Protein AF-A0A3D4FD04-F1 (afdb_monomer_lite)

pLDDT: mean 83.49, std 14.97, range [33.19, 96.88]

Sequence (131 aa):
MDKVEAQRFGVSVRHGGSLIYKGLDMTQVDSLEIGVFASARMNHTGGRVEVRLGGAQGALIGQADVAAPAPATPGSRGGFSRTPPLPISLMPQSGLQDLCLVFSNREAKEDQPLMSVSVLSLRPSITQPKP

Structure (mmCIF, N/CA/C/O backbone):
data_AF-A0A3D4FD04-F1
#
_entry.id   AF-A0A3D4FD04-F1
#
loop_
_atom_site.group_PDB
_ato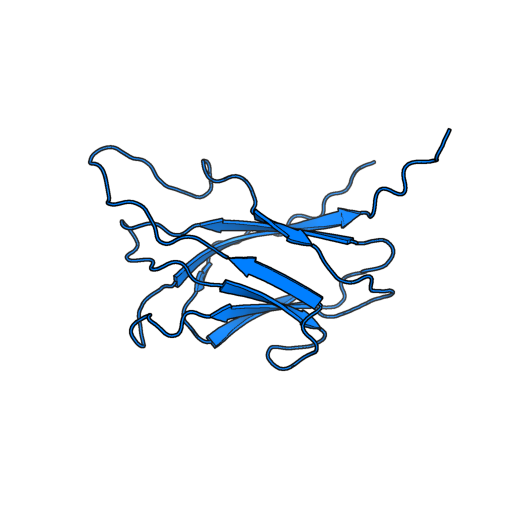m_site.id
_atom_site.type_symbol
_atom_site.label_atom_id
_atom_site.label_alt_id
_atom_site.label_comp_id
_atom_site.label_asym_id
_atom_site.label_entity_id
_atom_site.label_seq_id
_atom_site.pdbx_PDB_ins_code
_atom_site.Cartn_x
_atom_site.Cartn_y
_atom_site.Cartn_z
_atom_site.occupancy
_atom_site.B_iso_or_equiv
_atom_site.auth_seq_id
_atom_site.auth_comp_id
_atom_site.auth_asym_id
_atom_site.auth_atom_id
_atom_site.pdbx_PDB_model_num
ATOM 1 N N . MET A 1 1 ? -1.092 10.469 23.640 1.00 34.94 1 MET A N 1
ATOM 2 C CA . MET A 1 1 ? -0.342 9.190 23.641 1.00 34.94 1 MET A CA 1
ATOM 3 C C . MET A 1 1 ? -0.550 8.572 22.272 1.00 34.94 1 MET A C 1
ATOM 5 O O . MET A 1 1 ? -1.399 7.712 22.08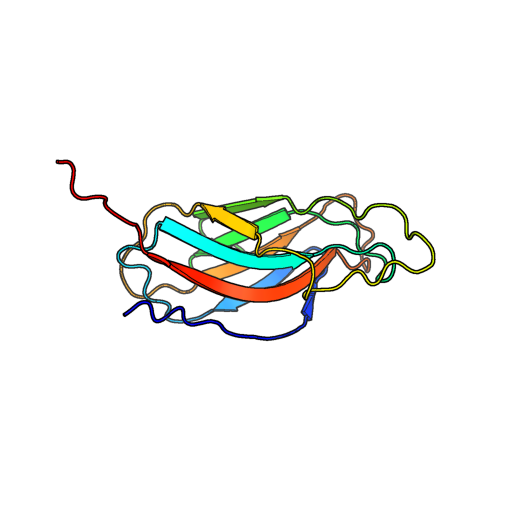7 1.00 34.94 1 MET A O 1
ATOM 9 N N . ASP A 1 2 ? 0.172 9.103 21.295 1.00 42.75 2 ASP A N 1
ATOM 10 C CA . ASP A 1 2 ? 0.035 8.792 19.875 1.00 42.75 2 ASP A CA 1
ATOM 11 C C . ASP A 1 2 ? 0.781 7.497 19.574 1.00 42.75 2 ASP A C 1
ATOM 13 O O . ASP A 1 2 ? 1.929 7.495 19.128 1.00 42.75 2 ASP A O 1
ATOM 17 N N . LYS A 1 3 ? 0.161 6.363 19.905 1.00 41.84 3 LYS A N 1
ATOM 18 C CA . LYS A 1 3 ? 0.723 5.059 19.572 1.00 41.84 3 LYS A CA 1
ATOM 19 C C . LYS A 1 3 ? 0.451 4.796 18.091 1.00 41.84 3 LYS A C 1
ATOM 21 O O . LYS A 1 3 ? -0.518 4.141 17.733 1.00 41.84 3 LYS A O 1
ATOM 26 N N . VAL A 1 4 ? 1.292 5.361 17.228 1.00 55.41 4 VAL A N 1
ATOM 27 C CA . VAL A 1 4 ? 1.322 4.999 15.809 1.00 55.41 4 VAL A CA 1
ATOM 28 C C . VAL A 1 4 ? 1.889 3.587 15.730 1.00 55.41 4 VAL A C 1
ATOM 30 O O . VAL A 1 4 ? 3.087 3.377 15.929 1.00 55.41 4 VAL A O 1
ATOM 33 N N . GLU A 1 5 ? 1.022 2.605 15.506 1.00 59.91 5 GLU A N 1
ATOM 34 C CA . GLU A 1 5 ? 1.452 1.243 15.223 1.00 59.91 5 GLU A CA 1
ATOM 35 C C . GLU A 1 5 ? 2.022 1.210 13.803 1.00 59.91 5 GLU A C 1
ATOM 37 O O . GLU A 1 5 ? 1.309 1.417 12.825 1.00 59.91 5 GLU A O 1
ATOM 42 N N . ALA A 1 6 ? 3.342 1.047 13.710 1.00 61.44 6 ALA A N 1
ATOM 43 C CA . ALA A 1 6 ? 4.079 1.083 12.456 1.00 61.44 6 ALA A CA 1
ATOM 44 C C . ALA A 1 6 ? 4.726 -0.279 12.210 1.00 61.44 6 ALA A C 1
ATOM 46 O O . ALA A 1 6 ? 5.755 -0.609 12.807 1.00 61.44 6 ALA A O 1
ATOM 47 N N . GLN A 1 7 ? 4.154 -1.067 11.301 1.00 65.19 7 GLN A N 1
ATOM 48 C CA . GLN A 1 7 ? 4.799 -2.296 10.851 1.00 65.19 7 GLN A CA 1
ATOM 49 C C . GLN A 1 7 ? 5.833 -1.956 9.778 1.00 65.19 7 GLN A C 1
ATOM 51 O O . GLN A 1 7 ? 5.476 -1.419 8.733 1.00 65.19 7 GLN A O 1
ATOM 56 N N . ARG A 1 8 ? 7.114 -2.263 10.028 1.00 66.12 8 ARG A N 1
ATOM 57 C CA . ARG A 1 8 ? 8.208 -2.037 9.071 1.00 66.12 8 ARG A CA 1
ATOM 58 C C . ARG A 1 8 ? 8.587 -3.325 8.345 1.00 66.12 8 ARG A C 1
ATOM 60 O O . ARG A 1 8 ? 8.896 -4.328 8.977 1.00 66.12 8 ARG A O 1
ATOM 67 N N . PHE A 1 9 ? 8.613 -3.273 7.024 1.00 76.25 9 PHE A N 1
ATOM 68 C CA . PHE A 1 9 ? 9.027 -4.336 6.114 1.00 76.25 9 PHE A CA 1
ATOM 69 C C . PHE A 1 9 ? 9.687 -3.710 4.874 1.00 76.25 9 PHE A C 1
ATOM 71 O O . PHE A 1 9 ? 9.939 -2.509 4.834 1.00 76.25 9 PHE A O 1
ATOM 78 N N . GLY A 1 10 ? 10.040 -4.507 3.871 1.00 75.75 10 GLY A N 1
ATOM 79 C CA . GLY A 1 10 ? 10.589 -4.007 2.613 1.00 75.75 10 GLY A CA 1
ATOM 80 C C . GLY A 1 10 ? 10.261 -4.977 1.496 1.00 75.75 10 GLY A C 1
ATOM 81 O O . GLY A 1 10 ? 10.920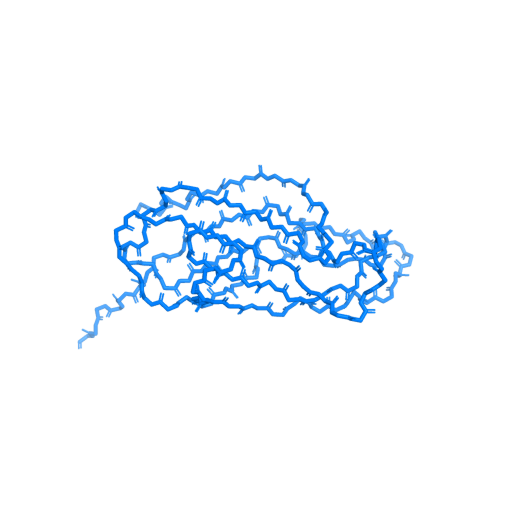 -6.003 1.369 1.00 75.75 10 GLY A O 1
ATOM 82 N N . VAL A 1 11 ? 9.227 -4.675 0.714 1.00 83.62 11 VAL A N 1
ATOM 83 C CA . VAL A 1 11 ? 8.741 -5.557 -0.356 1.00 83.62 11 VAL A CA 1
ATOM 84 C C . VAL A 1 11 ? 8.636 -4.762 -1.650 1.00 83.62 11 VAL A C 1
ATOM 86 O O . VAL A 1 11 ? 8.051 -3.681 -1.657 1.00 83.62 11 VAL A O 1
ATOM 89 N N . SER A 1 12 ? 9.205 -5.291 -2.736 1.00 87.12 12 SER A N 1
ATOM 90 C CA . SER A 1 12 ? 8.960 -4.794 -4.095 1.00 87.12 12 SER A CA 1
ATOM 91 C C . SER A 1 12 ? 7.742 -5.517 -4.665 1.00 87.12 12 SER A C 1
ATOM 93 O O . SER A 1 12 ? 7.677 -6.746 -4.618 1.00 87.12 12 SER A O 1
ATOM 95 N N . VAL A 1 13 ? 6.759 -4.761 -5.148 1.00 92.50 13 VAL A N 1
ATOM 96 C CA . VAL A 1 13 ? 5.455 -5.284 -5.583 1.00 92.50 13 VAL A CA 1
ATOM 97 C C . VAL A 1 13 ? 5.280 -5.145 -7.090 1.00 92.50 13 VAL A C 1
ATOM 99 O O . VAL A 1 13 ? 5.834 -4.237 -7.710 1.00 92.50 13 VAL A O 1
ATOM 102 N N . ARG A 1 14 ? 4.491 -6.043 -7.679 1.00 93.12 14 ARG A N 1
ATOM 103 C CA . ARG A 1 14 ? 4.140 -6.068 -9.108 1.00 93.12 14 ARG A CA 1
ATOM 104 C C . ARG A 1 14 ? 2.649 -5.799 -9.299 1.00 93.12 14 ARG A C 1
ATOM 106 O O . ARG A 1 14 ? 1.898 -5.766 -8.322 1.00 93.12 14 ARG A O 1
ATOM 113 N N . HIS A 1 15 ? 2.227 -5.637 -10.552 1.00 94.44 15 HIS A N 1
ATOM 114 C CA . HIS A 1 15 ? 0.811 -5.561 -10.903 1.00 94.44 15 HIS A CA 1
ATOM 115 C C . HIS A 1 15 ? 0.038 -6.761 -10.339 1.00 94.44 15 HIS A C 1
ATOM 117 O O . HIS A 1 15 ? 0.453 -7.904 -10.506 1.00 94.44 15 HIS A O 1
ATOM 123 N N . GLY A 1 16 ? -1.082 -6.497 -9.666 1.00 91.88 16 GLY A N 1
ATOM 124 C CA . GLY A 1 16 ? -1.930 -7.526 -9.061 1.00 91.88 16 GLY A CA 1
ATOM 125 C C . GLY A 1 16 ? -1.401 -8.079 -7.735 1.00 91.88 16 GLY A C 1
ATOM 126 O O . GLY A 1 16 ? -2.098 -8.852 -7.083 1.00 91.88 16 GLY A O 1
ATOM 127 N N . GLY A 1 17 ? -0.203 -7.671 -7.301 1.00 92.94 17 GLY A N 1
ATOM 128 C CA . GLY A 1 17 ? 0.307 -7.995 -5.974 1.00 92.94 17 GLY A CA 1
ATOM 129 C C . GLY A 1 17 ? -0.561 -7.373 -4.882 1.00 92.94 17 GLY A C 1
ATOM 130 O O . GLY A 1 17 ? -1.107 -6.279 -5.054 1.00 92.94 17 GLY A O 1
ATOM 131 N N . SER A 1 18 ? -0.662 -8.054 -3.740 1.00 94.00 18 SER A N 1
ATOM 132 C CA . SER A 1 18 ? -1.442 -7.568 -2.605 1.00 94.00 18 SER A CA 1
ATOM 133 C C . SER A 1 18 ? -0.798 -7.871 -1.257 1.00 94.00 18 SER A C 1
ATOM 135 O O . SER A 1 18 ? -0.181 -8.922 -1.087 1.00 94.00 18 SER A O 1
ATOM 137 N N . LEU A 1 19 ? -1.003 -6.987 -0.283 1.00 93.12 19 LEU A N 1
ATOM 138 C CA . LEU A 1 19 ? -0.640 -7.185 1.123 1.00 93.12 19 LEU A CA 1
ATOM 139 C C . LEU A 1 19 ? -1.904 -7.125 1.975 1.00 93.12 19 LEU A C 1
ATOM 141 O O . LEU A 1 19 ? -2.725 -6.238 1.768 1.00 93.12 19 LEU A O 1
ATOM 145 N N . ILE A 1 20 ? -2.071 -8.052 2.918 1.00 92.25 20 ILE A N 1
ATOM 146 C CA . ILE A 1 20 ? -3.246 -8.105 3.797 1.00 92.25 20 ILE A CA 1
ATOM 147 C C . ILE A 1 20 ? -2.798 -7.915 5.24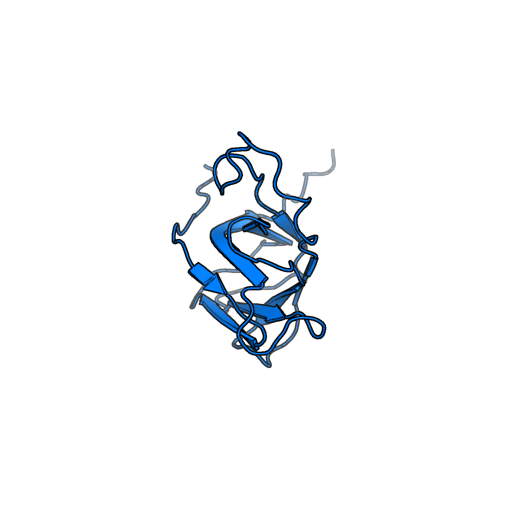4 1.00 92.25 20 ILE A C 1
ATOM 149 O O . ILE A 1 20 ? -1.920 -8.631 5.725 1.00 92.25 20 ILE A O 1
ATOM 153 N N . TYR A 1 21 ? -3.448 -6.984 5.929 1.00 91.50 21 TYR A N 1
ATOM 154 C CA . TYR A 1 21 ? -3.338 -6.729 7.358 1.00 91.50 21 TYR A CA 1
ATOM 155 C C . TYR A 1 21 ? -4.637 -7.175 8.003 1.00 91.50 21 TYR A C 1
ATOM 157 O O . TYR A 1 21 ? -5.709 -6.749 7.577 1.00 91.50 21 TYR A O 1
ATOM 165 N N . LYS A 1 22 ? -4.548 -8.058 8.994 1.00 92.75 22 LYS A N 1
ATOM 166 C CA . LYS A 1 22 ? -5.727 -8.669 9.604 1.00 92.75 22 LYS A CA 1
ATOM 167 C C . LYS A 1 22 ? -6.036 -8.069 10.963 1.00 92.75 22 LYS A C 1
ATOM 169 O O . LYS A 1 22 ? -5.110 -7.798 11.723 1.00 92.75 22 LYS A O 1
ATOM 174 N N . GLY A 1 23 ? -7.324 -7.937 11.269 1.00 91.12 23 GLY A N 1
ATOM 175 C CA . GLY A 1 23 ? -7.808 -7.519 12.583 1.00 91.12 23 GLY A CA 1
ATOM 176 C C . GLY A 1 23 ? -7.346 -6.123 12.994 1.00 91.12 23 GLY A C 1
ATOM 177 O O . GLY A 1 23 ? -6.995 -5.919 14.153 1.00 91.12 23 GLY A O 1
ATOM 178 N N . LEU A 1 24 ? -7.317 -5.176 12.055 1.00 89.94 24 LEU A N 1
ATOM 179 C CA . LEU A 1 24 ? -7.031 -3.777 12.354 1.00 89.94 24 LEU A CA 1
ATOM 180 C C . LEU A 1 24 ? -8.281 -3.110 12.925 1.00 89.94 24 LEU A C 1
ATOM 182 O O . LEU A 1 24 ? -9.356 -3.212 12.338 1.00 89.94 24 LEU A O 1
ATOM 186 N N . ASP A 1 25 ? -8.147 -2.403 14.046 1.00 90.38 25 ASP A N 1
ATOM 187 C CA . ASP A 1 25 ? -9.233 -1.564 14.549 1.00 90.38 25 ASP A CA 1
ATOM 188 C C . ASP A 1 25 ? -9.303 -0.272 13.730 1.00 90.38 25 ASP A C 1
ATOM 190 O O . ASP A 1 25 ? -8.396 0.559 13.760 1.00 90.38 25 ASP A O 1
ATOM 194 N N . MET A 1 26 ? -10.385 -0.130 12.967 1.00 89.38 26 MET A N 1
ATOM 195 C CA . MET A 1 26 ? -10.636 1.017 12.095 1.00 89.38 26 MET A CA 1
ATOM 196 C C . MET A 1 26 ? -11.509 2.083 12.758 1.00 89.38 26 MET A C 1
ATOM 198 O O . MET A 1 26 ? -11.867 3.080 12.128 1.00 89.38 26 MET A O 1
ATOM 202 N N . THR A 1 27 ? -11.888 1.876 14.018 1.00 88.69 27 THR A N 1
ATOM 203 C CA . THR A 1 27 ? -12.703 2.823 14.773 1.00 88.69 27 THR A CA 1
ATOM 204 C C . THR A 1 27 ? -11.964 4.153 14.892 1.00 88.69 27 THR A C 1
ATOM 206 O O . THR A 1 27 ? -10.861 4.206 15.426 1.00 88.69 27 THR A O 1
ATOM 209 N N . GLN A 1 28 ? -12.584 5.236 14.409 1.00 86.56 28 GLN A N 1
ATOM 210 C CA . GLN A 1 28 ? -11.974 6.573 14.384 1.00 86.56 28 GLN A CA 1
ATOM 211 C C . GLN A 1 28 ? -10.668 6.630 13.567 1.00 86.56 28 GLN A C 1
ATOM 213 O O . GLN A 1 28 ? -9.720 7.298 13.969 1.00 86.56 28 GLN A O 1
ATOM 218 N N . VAL A 1 29 ? -10.599 5.934 12.429 1.00 88.75 29 VAL A N 1
ATOM 219 C CA . VAL A 1 29 ? -9.502 6.048 11.454 1.00 88.75 29 VAL A CA 1
ATOM 220 C C . VAL A 1 29 ? -10.054 6.631 10.152 1.00 88.75 29 VAL A C 1
ATOM 222 O O . VAL A 1 29 ? -10.951 6.046 9.546 1.00 88.75 29 VAL A O 1
ATOM 225 N N . ASP A 1 30 ? -9.514 7.766 9.704 1.00 89.38 30 ASP A N 1
ATOM 226 C CA . ASP A 1 30 ? -9.885 8.416 8.432 1.00 89.38 30 ASP A CA 1
ATOM 227 C C . ASP A 1 30 ? -8.739 8.475 7.413 1.00 89.38 30 ASP A C 1
ATOM 229 O O . ASP A 1 30 ? -8.941 8.860 6.258 1.00 89.38 30 ASP A O 1
ATOM 233 N N . SER A 1 31 ? -7.530 8.086 7.813 1.00 89.62 31 SER A N 1
ATOM 234 C CA . SER A 1 31 ? -6.354 8.176 6.962 1.00 89.62 31 SER A CA 1
ATOM 235 C C . SER A 1 31 ? -5.343 7.081 7.274 1.00 89.62 31 SER A C 1
ATOM 237 O O . SER A 1 31 ? -5.194 6.609 8.404 1.00 89.62 31 SER A O 1
ATOM 239 N N . LEU A 1 32 ? -4.632 6.676 6.231 1.00 91.31 32 LEU A N 1
ATOM 240 C CA . LEU A 1 32 ? -3.546 5.717 6.273 1.00 91.31 32 LEU A CA 1
ATOM 241 C C . LEU A 1 32 ? -2.299 6.345 5.667 1.00 91.31 32 LEU A C 1
ATOM 243 O O . LEU A 1 32 ? -2.340 6.860 4.559 1.00 91.31 32 LEU A O 1
ATOM 247 N N . GLU A 1 33 ? -1.166 6.234 6.343 1.00 91.19 33 GLU A N 1
ATOM 248 C CA . GLU A 1 33 ? 0.127 6.591 5.773 1.00 91.19 33 GLU A CA 1
ATOM 249 C C . GLU A 1 33 ? 0.908 5.338 5.398 1.00 91.19 33 GLU A C 1
ATOM 251 O O . GLU A 1 33 ? 1.154 4.468 6.238 1.00 91.19 33 GLU A O 1
ATOM 256 N N . ILE A 1 34 ? 1.342 5.269 4.140 1.00 90.00 34 ILE A N 1
ATOM 257 C CA . ILE A 1 34 ? 2.179 4.176 3.648 1.00 90.00 34 ILE A CA 1
ATOM 258 C C . ILE A 1 34 ? 3.553 4.673 3.202 1.00 90.00 34 ILE A C 1
ATOM 260 O O . ILE A 1 34 ? 3.691 5.624 2.439 1.00 90.00 34 ILE A O 1
ATOM 264 N N . GLY A 1 35 ? 4.611 4.000 3.640 1.00 89.50 35 GLY A N 1
ATOM 265 C CA . GLY A 1 35 ? 5.952 4.212 3.108 1.00 89.50 35 GLY A CA 1
ATOM 266 C C . GLY A 1 35 ? 6.087 3.504 1.777 1.00 89.50 35 GLY A C 1
ATOM 267 O O . GLY A 1 35 ? 6.451 2.329 1.753 1.00 89.50 35 GLY A O 1
ATOM 268 N N . VAL A 1 36 ? 5.814 4.215 0.691 1.00 90.38 36 VAL A N 1
ATOM 269 C CA . VAL A 1 36 ? 5.883 3.694 -0.673 1.00 90.38 36 VAL A CA 1
ATOM 270 C C . VAL A 1 36 ? 6.754 4.589 -1.540 1.00 90.38 36 VAL A C 1
ATOM 272 O O . VAL A 1 36 ? 6.708 5.811 -1.423 1.00 90.38 36 VAL A O 1
ATOM 275 N N . PHE A 1 37 ? 7.569 3.995 -2.410 1.00 88.88 37 PHE A N 1
ATOM 276 C CA . PHE A 1 37 ? 8.303 4.766 -3.409 1.00 88.88 37 PHE A CA 1
ATOM 277 C C . PHE A 1 37 ? 8.591 3.972 -4.684 1.00 88.88 37 PHE A C 1
ATOM 279 O O . PHE A 1 37 ? 8.871 2.768 -4.665 1.00 88.88 37 PHE A O 1
ATOM 286 N N . ALA A 1 38 ? 8.590 4.685 -5.806 1.00 90.31 38 ALA A N 1
ATOM 287 C CA . ALA A 1 38 ? 9.108 4.205 -7.075 1.00 90.31 38 ALA A CA 1
ATOM 288 C C . ALA A 1 38 ? 10.538 4.735 -7.284 1.00 90.31 38 ALA A C 1
ATOM 290 O O . ALA A 1 38 ? 10.846 5.875 -6.939 1.00 90.31 38 ALA A O 1
ATOM 291 N N . SER A 1 39 ? 11.437 3.920 -7.840 1.00 87.12 39 SER A N 1
ATOM 292 C CA . SER A 1 39 ? 12.790 4.350 -8.207 1.00 87.12 39 SER A CA 1
ATOM 293 C C . SER A 1 39 ? 13.218 3.785 -9.558 1.00 87.12 39 SER A C 1
ATOM 295 O O . SER A 1 39 ? 13.059 2.591 -9.811 1.00 87.12 39 SER A O 1
ATOM 297 N N . ALA A 1 40 ? 13.839 4.623 -10.391 1.00 86.69 40 ALA A N 1
ATOM 298 C CA . ALA A 1 40 ? 14.371 4.195 -11.682 1.00 86.69 40 ALA A CA 1
ATOM 299 C C . ALA A 1 40 ? 15.496 3.160 -11.505 1.00 86.69 40 ALA A C 1
ATOM 301 O O . ALA A 1 40 ? 15.615 2.224 -12.287 1.00 86.69 40 ALA A O 1
ATOM 302 N N . ARG A 1 41 ? 16.271 3.265 -10.414 1.00 83.62 41 ARG A N 1
ATOM 303 C CA . ARG A 1 41 ? 17.332 2.307 -10.061 1.00 83.62 41 ARG A CA 1
ATOM 304 C C . ARG A 1 41 ? 16.814 0.883 -9.847 1.00 83.62 41 ARG A C 1
ATOM 306 O O . ARG A 1 41 ? 17.522 -0.062 -10.170 1.00 83.62 41 ARG A O 1
ATOM 313 N N . MET A 1 42 ? 15.613 0.733 -9.291 1.00 85.25 42 MET A N 1
ATOM 314 C CA . MET A 1 42 ? 14.969 -0.574 -9.100 1.00 85.25 42 MET A CA 1
ATOM 315 C C . MET A 1 42 ? 14.019 -0.934 -10.249 1.00 85.25 42 MET A C 1
ATOM 317 O O . MET A 1 42 ? 13.217 -1.849 -10.109 1.00 85.25 42 MET A O 1
ATOM 321 N N . ASN A 1 43 ? 14.099 -0.222 -11.382 1.00 88.19 43 ASN A N 1
ATOM 322 C CA . ASN A 1 43 ? 13.235 -0.419 -12.546 1.00 88.19 43 ASN A CA 1
ATOM 323 C C . ASN A 1 43 ? 11.729 -0.321 -12.222 1.00 88.19 43 ASN A C 1
ATOM 325 O O . ASN A 1 43 ? 10.904 -1.009 -12.820 1.00 88.19 43 ASN A O 1
ATOM 329 N N . HIS A 1 44 ? 11.381 0.524 -11.249 1.00 92.31 44 HIS A N 1
ATOM 330 C CA . HIS A 1 44 ? 9.996 0.769 -10.869 1.00 92.31 44 HIS A CA 1
ATOM 331 C C . HIS A 1 44 ? 9.288 1.654 -11.891 1.00 92.31 44 HIS A C 1
ATOM 333 O O . HIS A 1 44 ? 9.881 2.596 -12.412 1.00 92.31 44 HIS A O 1
ATOM 339 N N . THR A 1 45 ? 8.000 1.417 -12.099 1.00 92.56 45 THR A N 1
ATOM 340 C CA . THR A 1 45 ? 7.155 2.244 -12.978 1.00 92.56 45 THR A CA 1
ATOM 341 C C . THR A 1 45 ? 6.231 3.194 -12.230 1.00 92.56 45 THR A C 1
ATOM 343 O O . THR A 1 45 ? 5.600 4.034 -12.859 1.00 92.56 45 THR A O 1
ATOM 346 N N . GLY A 1 46 ? 6.115 3.066 -10.907 1.00 92.81 46 GLY A N 1
ATOM 347 C CA . GLY A 1 46 ? 4.994 3.655 -10.181 1.00 92.81 46 GLY A CA 1
ATOM 348 C C . GLY A 1 46 ? 3.684 2.939 -10.518 1.00 92.81 46 GLY A C 1
ATOM 349 O O . GLY A 1 46 ? 3.679 1.837 -11.083 1.00 92.81 46 GLY A O 1
ATOM 350 N N . GLY A 1 47 ? 2.565 3.554 -10.158 1.00 94.62 47 GLY A N 1
ATOM 351 C CA . GLY A 1 47 ? 1.235 2.986 -10.344 1.00 94.62 47 GLY A CA 1
ATOM 352 C C . GLY A 1 47 ? 0.256 3.505 -9.304 1.00 94.62 47 GLY A C 1
ATOM 353 O O . GLY A 1 47 ? 0.359 4.641 -8.856 1.00 94.62 47 GLY A O 1
ATOM 354 N N . ARG A 1 48 ? -0.666 2.644 -8.890 1.00 96.19 48 ARG A N 1
ATOM 355 C CA . ARG A 1 48 ? -1.706 2.942 -7.911 1.00 96.19 48 ARG A CA 1
ATOM 356 C C . ARG A 1 48 ? -1.644 1.964 -6.749 1.00 96.19 48 ARG A C 1
ATOM 358 O O . ARG A 1 48 ? -1.372 0.776 -6.938 1.00 96.19 48 ARG A O 1
ATOM 365 N N . VAL A 1 49 ? -1.918 2.483 -5.558 1.00 96.25 49 VAL A N 1
ATOM 366 C CA . VAL A 1 49 ? -2.197 1.693 -4.361 1.00 96.25 49 VAL A CA 1
ATOM 367 C C . VAL A 1 49 ? -3.672 1.838 -4.033 1.00 96.25 49 VAL A C 1
ATOM 369 O O . VAL A 1 49 ? -4.177 2.951 -3.900 1.00 96.25 49 VAL A O 1
ATOM 372 N N . GLU A 1 50 ? -4.357 0.715 -3.898 1.00 96.88 50 GLU A N 1
ATOM 373 C CA . GLU A 1 50 ? -5.760 0.630 -3.508 1.00 96.88 50 GLU A CA 1
ATOM 374 C C . GLU A 1 50 ? -5.861 0.021 -2.113 1.00 96.88 50 GLU A C 1
ATOM 376 O O . GLU A 1 50 ? -5.225 -0.992 -1.841 1.00 96.88 50 GLU A O 1
ATOM 381 N N . VAL A 1 51 ? -6.675 0.611 -1.241 1.00 96.12 51 VAL A N 1
ATOM 382 C CA . VAL A 1 51 ? -6.983 0.085 0.092 1.00 96.12 51 VAL A CA 1
ATOM 383 C C . VAL A 1 51 ? -8.380 -0.516 0.048 1.00 96.12 51 VAL A C 1
ATOM 385 O O . VAL A 1 51 ? -9.361 0.190 -0.196 1.00 96.12 51 VAL A O 1
ATOM 388 N N . ARG A 1 52 ? -8.474 -1.827 0.265 1.00 96.75 52 ARG A N 1
ATOM 389 C CA . ARG A 1 52 ? -9.713 -2.605 0.169 1.00 96.75 52 ARG A CA 1
ATOM 390 C C . ARG A 1 52 ? -10.024 -3.336 1.467 1.00 96.75 52 ARG A C 1
ATOM 392 O O . ARG A 1 52 ? -9.112 -3.728 2.185 1.00 96.75 52 ARG A O 1
ATOM 399 N N . LEU A 1 53 ? -11.302 -3.553 1.758 1.00 95.25 53 LEU A N 1
ATOM 400 C CA . LEU A 1 53 ? -11.743 -4.320 2.930 1.00 95.25 53 LEU A CA 1
ATOM 401 C C . LEU A 1 53 ? -11.722 -5.828 2.673 1.00 95.25 53 LEU A C 1
ATOM 403 O O . LEU A 1 53 ? -12.188 -6.288 1.636 1.00 95.25 53 LEU A O 1
ATOM 407 N N . GLY A 1 54 ? -11.243 -6.620 3.627 1.00 93.44 54 GLY A N 1
ATOM 408 C CA . GLY A 1 54 ? -11.267 -8.085 3.600 1.00 93.44 54 GLY A CA 1
ATOM 409 C C . GLY A 1 54 ? -10.223 -8.727 2.680 1.00 93.44 54 GLY A C 1
ATOM 410 O O . GLY A 1 54 ? -9.512 -9.641 3.089 1.00 93.44 54 GLY A O 1
ATOM 411 N N . GLY A 1 55 ? -10.104 -8.264 1.434 1.00 94.12 55 GLY A N 1
ATOM 412 C CA . GLY A 1 55 ? -9.221 -8.875 0.441 1.00 94.12 55 GLY A CA 1
ATOM 413 C C . GLY A 1 55 ? -9.092 -8.078 -0.855 1.00 94.12 55 GLY A C 1
ATOM 414 O O . GLY A 1 55 ? -9.670 -7.003 -1.009 1.00 94.12 55 GLY A O 1
ATOM 415 N N . ALA A 1 56 ? -8.349 -8.633 -1.818 1.00 93.94 56 ALA A N 1
ATOM 416 C CA . ALA A 1 56 ? -7.973 -7.931 -3.049 1.00 93.94 56 ALA A CA 1
ATOM 417 C C . ALA A 1 56 ? -9.160 -7.555 -3.958 1.00 93.94 56 ALA A C 1
ATOM 419 O O . ALA A 1 56 ? -9.048 -6.640 -4.767 1.00 93.94 56 ALA A O 1
ATOM 420 N N . GLN A 1 57 ? -10.301 -8.233 -3.809 1.00 94.56 57 GLN A N 1
ATOM 421 C CA . GLN A 1 57 ? -11.548 -7.943 -4.533 1.00 94.56 57 GLN A CA 1
ATOM 422 C C . GLN A 1 57 ? -12.616 -7.283 -3.650 1.00 94.56 57 GLN A C 1
ATOM 424 O O . GLN A 1 57 ? -13.769 -7.156 -4.050 1.00 94.56 57 GLN A O 1
ATOM 429 N N . GLY A 1 58 ? -12.252 -6.887 -2.432 1.00 94.00 58 GLY A N 1
ATOM 430 C CA . GLY A 1 58 ? -13.177 -6.261 -1.501 1.00 94.00 58 GLY A CA 1
ATOM 431 C C . GLY A 1 58 ? -13.490 -4.805 -1.830 1.00 94.00 58 GLY A C 1
ATOM 432 O O . GLY A 1 58 ? -12.964 -4.230 -2.789 1.00 94.00 58 GLY A O 1
ATOM 433 N N . ALA A 1 59 ? -14.348 -4.198 -1.008 1.00 96.06 59 ALA A N 1
ATOM 434 C CA . ALA A 1 59 ? -14.782 -2.816 -1.185 1.00 96.06 59 ALA A CA 1
ATOM 435 C C . ALA A 1 59 ? -13.592 -1.850 -1.102 1.00 96.06 59 ALA A C 1
ATOM 437 O O . ALA A 1 59 ? -12.832 -1.888 -0.135 1.00 96.06 59 ALA A O 1
ATOM 438 N N . LEU A 1 60 ? -13.438 -0.994 -2.115 1.00 96.62 60 LEU A N 1
ATOM 439 C CA . LEU A 1 60 ? -12.414 0.049 -2.155 1.00 96.62 60 LEU A CA 1
ATOM 440 C C . LEU A 1 60 ? -12.789 1.173 -1.185 1.00 96.62 60 LEU A C 1
ATOM 442 O O . LEU A 1 60 ? -13.815 1.822 -1.368 1.00 96.62 60 LEU A O 1
ATOM 446 N N . ILE A 1 61 ? -11.940 1.410 -0.188 1.00 95.94 61 ILE A N 1
ATOM 447 C CA . ILE A 1 61 ? -12.146 2.443 0.837 1.00 95.94 61 ILE A CA 1
ATOM 448 C C . ILE A 1 61 ? -11.137 3.585 0.748 1.00 95.94 61 ILE A C 1
ATOM 450 O O . ILE A 1 61 ? -11.329 4.605 1.391 1.00 95.94 61 ILE A O 1
ATOM 454 N N . GLY A 1 62 ? -10.080 3.447 -0.046 1.00 95.62 62 GLY A N 1
ATOM 455 C CA . GLY A 1 62 ? -9.087 4.495 -0.248 1.00 95.62 62 GLY A CA 1
ATOM 456 C C . GLY A 1 62 ? -8.152 4.148 -1.391 1.00 95.62 62 GLY A C 1
ATOM 457 O O . GLY A 1 62 ? -8.052 2.991 -1.797 1.00 95.62 62 GLY A O 1
ATOM 458 N N . GLN A 1 63 ? -7.480 5.151 -1.940 1.00 96.75 63 GLN A N 1
ATOM 459 C CA . GLN A 1 63 ? -6.515 4.958 -3.017 1.00 96.75 63 GLN A CA 1
ATOM 460 C C . GLN A 1 63 ? -5.547 6.132 -3.106 1.00 96.75 63 GLN A C 1
ATOM 462 O O . GLN A 1 63 ? -5.905 7.258 -2.761 1.00 96.75 63 GLN A O 1
ATOM 467 N N . ALA A 1 64 ? -4.349 5.878 -3.622 1.00 95.38 64 ALA A N 1
ATOM 468 C CA . ALA A 1 64 ? -3.408 6.926 -3.979 1.00 95.38 64 ALA A CA 1
ATOM 469 C C . ALA A 1 64 ? -2.537 6.524 -5.169 1.00 95.38 64 ALA A C 1
ATOM 471 O O . ALA A 1 64 ? -2.255 5.344 -5.396 1.00 95.38 64 ALA A O 1
ATOM 472 N N . ASP A 1 65 ? -2.101 7.535 -5.914 1.00 94.44 65 ASP A N 1
ATOM 473 C CA . ASP A 1 65 ? -1.185 7.377 -7.033 1.00 94.44 65 ASP A CA 1
ATOM 474 C C . ASP A 1 65 ? 0.265 7.521 -6.568 1.00 94.44 65 ASP A C 1
ATOM 476 O O . ASP A 1 65 ? 0.625 8.414 -5.799 1.00 94.44 65 ASP A O 1
ATOM 480 N N . VAL A 1 66 ? 1.113 6.633 -7.072 1.00 92.12 66 VAL A N 1
ATOM 481 C CA . VAL A 1 66 ? 2.560 6.657 -6.897 1.00 92.12 66 VAL A CA 1
ATOM 482 C C . VAL A 1 66 ? 3.162 7.014 -8.241 1.00 92.12 66 VAL A C 1
ATOM 484 O O . VAL A 1 66 ? 3.131 6.217 -9.180 1.00 92.12 66 VAL A O 1
ATOM 487 N N . ALA A 1 67 ? 3.715 8.221 -8.329 1.00 89.38 67 ALA A N 1
ATOM 488 C CA . ALA A 1 67 ? 4.316 8.713 -9.558 1.00 89.38 67 ALA A CA 1
ATOM 489 C C . ALA A 1 67 ? 5.433 7.784 -10.057 1.00 89.38 67 ALA A C 1
ATOM 491 O O . ALA A 1 67 ? 6.186 7.198 -9.269 1.00 89.38 67 ALA A O 1
ATOM 492 N N . ALA A 1 68 ? 5.561 7.696 -11.381 1.00 86.69 68 ALA A N 1
ATOM 493 C CA . ALA A 1 68 ? 6.721 7.085 -12.006 1.00 86.69 68 ALA A CA 1
ATOM 494 C C . ALA A 1 68 ? 8.001 7.786 -11.522 1.00 86.69 68 ALA A C 1
ATOM 496 O O . ALA A 1 68 ? 8.002 9.000 -11.282 1.00 86.69 68 ALA A O 1
ATOM 497 N N . PRO A 1 69 ? 9.102 7.046 -11.346 1.00 84.62 69 PRO A N 1
ATOM 498 C CA . PRO A 1 69 ? 10.313 7.649 -10.837 1.00 84.62 69 PRO A CA 1
ATOM 499 C C . PRO A 1 69 ? 10.919 8.601 -11.865 1.00 84.62 69 PRO A C 1
ATOM 501 O O . PRO A 1 69 ? 10.964 8.305 -13.059 1.00 84.62 69 PRO A O 1
ATOM 504 N N . ALA A 1 70 ? 11.473 9.709 -11.377 1.00 78.69 70 ALA A N 1
ATOM 505 C CA . ALA A 1 70 ? 12.341 10.543 -12.194 1.00 78.69 70 ALA A CA 1
ATOM 506 C C . ALA A 1 70 ? 13.554 9.727 -12.699 1.00 78.69 70 ALA A C 1
ATOM 508 O O . ALA A 1 70 ? 13.974 8.772 -12.025 1.00 78.69 70 ALA A O 1
ATOM 509 N N . PRO A 1 71 ? 14.145 10.101 -13.851 1.00 72.56 71 PRO A N 1
ATOM 510 C CA . PRO A 1 71 ? 15.347 9.458 -14.367 1.00 72.56 71 PRO A CA 1
ATOM 511 C C . PRO A 1 71 ? 16.446 9.377 -13.304 1.00 72.56 71 PRO A C 1
ATOM 513 O O . PRO A 1 71 ? 16.623 10.288 -12.494 1.00 72.56 71 PRO A O 1
ATOM 516 N N . ALA A 1 72 ? 17.194 8.273 -13.297 1.00 67.69 72 ALA A N 1
ATOM 517 C CA . ALA A 1 72 ? 18.264 8.081 -12.330 1.00 67.69 72 ALA A CA 1
ATOM 518 C C . ALA A 1 72 ? 19.396 9.091 -12.575 1.00 67.69 72 ALA A C 1
ATOM 520 O O . ALA A 1 72 ? 20.190 8.932 -13.499 1.00 67.69 72 ALA A O 1
ATOM 521 N N . THR A 1 73 ? 19.505 10.110 -11.724 1.00 66.50 73 THR A N 1
ATOM 522 C CA . THR A 1 73 ? 20.683 10.984 -11.704 1.00 66.50 73 THR A CA 1
ATOM 523 C C . THR A 1 73 ? 21.847 10.265 -11.008 1.00 66.50 73 THR A C 1
ATOM 525 O O . THR A 1 73 ? 21.660 9.753 -9.894 1.00 66.50 73 THR A O 1
ATOM 528 N N . PRO A 1 74 ? 23.056 10.228 -11.599 1.00 63.03 74 PRO A N 1
ATOM 529 C CA . PRO A 1 74 ? 24.241 9.699 -10.929 1.00 63.03 74 PRO A CA 1
ATOM 530 C C . PRO A 1 74 ? 24.463 10.380 -9.569 1.00 63.03 74 PRO A C 1
ATOM 532 O O . PRO A 1 74 ? 24.446 11.602 -9.469 1.00 63.03 74 PRO A O 1
ATOM 535 N N . GLY A 1 75 ? 24.642 9.590 -8.506 1.00 64.19 75 GLY A N 1
ATOM 536 C CA . GLY A 1 75 ? 24.862 10.092 -7.139 1.00 64.19 75 GLY A CA 1
ATOM 537 C C . GLY A 1 75 ? 23.598 10.274 -6.285 1.00 64.19 75 GLY A C 1
ATOM 538 O O . GLY A 1 75 ? 23.706 10.404 -5.063 1.00 64.19 75 GLY A O 1
ATOM 539 N N . SER A 1 76 ? 22.398 10.193 -6.870 1.00 61.09 76 SER A N 1
ATOM 540 C CA . SER A 1 76 ? 21.141 10.246 -6.113 1.00 61.09 76 SER A CA 1
ATOM 541 C C . SER A 1 76 ? 20.910 8.957 -5.317 1.00 61.09 76 SER A C 1
ATOM 543 O O . SER A 1 76 ? 20.642 7.888 -5.868 1.00 61.09 76 SER A O 1
ATOM 545 N N . ARG A 1 77 ? 20.971 9.051 -3.982 1.00 57.72 77 ARG A N 1
ATOM 546 C CA . ARG A 1 77 ? 20.569 7.973 -3.060 1.00 57.72 77 ARG A CA 1
ATOM 547 C C . ARG A 1 77 ? 19.052 8.026 -2.843 1.00 57.72 77 ARG A C 1
ATOM 549 O O . ARG A 1 77 ? 18.590 8.528 -1.823 1.00 57.72 77 ARG A O 1
ATOM 556 N N . GLY A 1 78 ? 18.282 7.569 -3.830 1.00 58.28 78 GLY A N 1
ATOM 557 C CA . GLY A 1 78 ? 16.831 7.390 -3.703 1.00 58.28 78 GLY A CA 1
ATOM 558 C C . GLY A 1 78 ? 16.505 6.122 -2.909 1.00 58.28 78 GLY A C 1
ATOM 559 O O . GLY A 1 78 ? 16.981 5.045 -3.260 1.00 58.28 78 GLY A O 1
ATOM 560 N N . GLY A 1 79 ? 15.728 6.248 -1.834 1.00 63.75 79 GLY A N 1
ATOM 561 C CA . GLY A 1 79 ? 15.328 5.143 -0.960 1.00 63.75 79 GLY A CA 1
ATOM 562 C C . GLY A 1 79 ? 14.309 5.597 0.087 1.00 63.75 79 GLY A C 1
ATOM 563 O O . GLY A 1 79 ? 14.116 6.801 0.263 1.00 63.75 79 GLY A O 1
ATOM 564 N N . PHE A 1 80 ? 13.705 4.650 0.815 1.00 62.09 80 PHE A N 1
ATOM 565 C CA . PHE A 1 80 ? 12.667 4.913 1.828 1.00 62.09 80 PHE A CA 1
ATOM 566 C C . PHE A 1 80 ? 13.015 6.039 2.813 1.00 62.09 80 PHE A C 1
ATOM 568 O O . PHE A 1 80 ? 12.141 6.789 3.223 1.00 62.09 80 PHE A O 1
ATOM 575 N N . SER A 1 81 ? 14.291 6.201 3.175 1.00 61.34 81 SER A N 1
ATOM 576 C CA . SER A 1 81 ? 14.746 7.216 4.135 1.00 61.34 81 SER A CA 1
ATOM 577 C C . SER A 1 81 ? 14.562 8.668 3.671 1.00 61.34 81 SER A C 1
ATOM 579 O O . SER A 1 81 ? 14.745 9.575 4.475 1.00 61.34 81 SER A O 1
ATOM 581 N N . ARG A 1 82 ? 14.263 8.907 2.386 1.00 68.00 82 ARG A N 1
ATOM 582 C CA . ARG A 1 82 ? 14.063 10.252 1.815 1.00 68.00 82 ARG A CA 1
ATOM 583 C C . ARG A 1 82 ? 12.668 10.474 1.236 1.00 68.00 82 ARG A C 1
ATOM 585 O O . ARG A 1 82 ? 12.382 11.588 0.806 1.00 68.00 82 ARG A O 1
ATOM 592 N N . THR A 1 83 ? 11.821 9.448 1.206 1.00 72.94 83 THR A N 1
ATOM 593 C CA . THR A 1 83 ? 10.451 9.571 0.705 1.00 72.94 83 THR A CA 1
ATOM 594 C C . THR A 1 83 ? 9.513 9.728 1.899 1.00 72.94 83 THR A C 1
ATOM 596 O O . THR A 1 83 ? 9.479 8.831 2.745 1.00 72.94 83 THR A O 1
ATOM 599 N N . PRO A 1 84 ? 8.778 10.850 2.014 1.00 81.31 84 PRO A N 1
ATOM 600 C CA . PRO A 1 84 ? 7.762 10.976 3.049 1.00 81.31 84 PRO A CA 1
ATOM 601 C C . PRO A 1 84 ? 6.686 9.894 2.849 1.00 81.31 84 PRO A C 1
ATOM 603 O O . PRO A 1 84 ? 6.414 9.527 1.702 1.00 81.31 84 PRO A O 1
ATOM 606 N N . PRO A 1 85 ? 6.075 9.368 3.926 1.00 87.38 85 PRO A N 1
ATOM 607 C CA . PRO A 1 85 ? 4.930 8.476 3.799 1.00 87.38 85 PRO A CA 1
ATOM 608 C C . PRO A 1 85 ? 3.831 9.121 2.949 1.00 87.38 85 PRO A C 1
ATOM 610 O O . PRO A 1 85 ? 3.552 10.311 3.086 1.00 87.38 85 PRO A O 1
ATOM 613 N N . LEU A 1 86 ? 3.222 8.334 2.067 1.00 89.81 86 LEU A N 1
ATOM 614 C CA . LEU A 1 86 ? 2.104 8.747 1.234 1.00 89.81 86 LEU A CA 1
ATOM 615 C C . LEU A 1 86 ? 0.813 8.641 2.058 1.00 89.81 86 LEU A C 1
ATOM 617 O O . LEU A 1 86 ? 0.459 7.523 2.449 1.00 89.81 86 LEU A O 1
ATOM 621 N N . PRO A 1 87 ? 0.116 9.756 2.337 1.00 92.06 87 PRO A N 1
ATOM 622 C CA . PRO A 1 87 ? -1.189 9.712 2.977 1.00 92.06 87 PRO A CA 1
ATOM 623 C C . PRO A 1 87 ? -2.259 9.233 1.988 1.00 92.06 87 PRO A C 1
ATOM 625 O O . PRO A 1 87 ? -2.285 9.641 0.826 1.00 92.06 87 PRO A O 1
ATOM 628 N N . ILE A 1 88 ? -3.165 8.390 2.470 1.00 94.19 88 ILE A N 1
ATOM 629 C CA . ILE A 1 88 ? -4.321 7.858 1.757 1.00 94.19 88 ILE A CA 1
ATOM 630 C C . ILE A 1 88 ? -5.549 8.125 2.616 1.00 94.19 88 ILE A C 1
ATOM 632 O O . ILE A 1 88 ? -5.692 7.546 3.691 1.00 94.19 88 ILE A O 1
ATOM 636 N N . SER A 1 89 ? -6.450 8.977 2.130 1.00 93.81 89 SER A N 1
ATOM 637 C CA . SER A 1 89 ? -7.751 9.175 2.768 1.00 93.81 89 SER A CA 1
ATOM 638 C C . SER A 1 89 ? -8.589 7.907 2.665 1.00 93.81 89 SER A C 1
ATOM 640 O O . SER A 1 89 ? -8.676 7.289 1.599 1.00 93.81 89 SER A O 1
ATOM 642 N N . LEU A 1 90 ? -9.214 7.542 3.777 1.00 93.25 90 LEU A N 1
ATOM 643 C CA . LEU A 1 90 ? -10.054 6.367 3.904 1.00 93.25 90 LEU A CA 1
ATOM 644 C C . LEU A 1 90 ? -11.508 6.781 4.117 1.00 93.25 90 LEU A C 1
ATOM 646 O O . LEU A 1 90 ? -11.815 7.718 4.852 1.00 93.25 90 LEU A O 1
ATOM 650 N N . MET A 1 91 ? -12.423 6.045 3.496 1.00 91.94 91 MET A N 1
ATOM 651 C CA . MET A 1 91 ? -13.831 6.097 3.862 1.00 91.94 91 MET A CA 1
ATOM 652 C C . MET A 1 91 ? -13.979 5.644 5.322 1.00 91.94 91 MET A C 1
ATOM 654 O O . MET A 1 91 ? -13.344 4.654 5.693 1.00 91.94 91 MET A O 1
ATOM 658 N N . PRO A 1 92 ? -14.822 6.301 6.142 1.00 87.56 92 PRO A N 1
ATOM 659 C CA . PRO A 1 92 ? -15.003 5.927 7.540 1.00 87.56 92 PRO A CA 1
ATOM 660 C C . PRO A 1 92 ? -15.415 4.464 7.684 1.00 87.56 92 PRO A C 1
ATOM 662 O O . PRO A 1 92 ? -16.371 4.024 7.045 1.00 87.56 92 PRO A O 1
ATOM 665 N N . GLN A 1 93 ? -14.695 3.720 8.518 1.00 88.31 93 GLN A N 1
ATOM 666 C CA . GLN A 1 93 ? -14.996 2.334 8.875 1.00 88.31 93 GLN A CA 1
ATOM 667 C C . GLN A 1 93 ? -15.068 2.206 10.401 1.00 88.31 93 GLN A C 1
ATOM 669 O O . GLN A 1 93 ? -14.764 3.143 11.137 1.00 88.31 93 GLN A O 1
ATOM 674 N N . SER A 1 94 ? -15.549 1.074 10.909 1.00 86.94 94 SER A N 1
ATOM 675 C CA . SER A 1 94 ? -15.642 0.841 12.354 1.00 86.94 94 SER A CA 1
ATOM 676 C C . SER A 1 94 ? -15.405 -0.621 12.688 1.00 86.94 94 SER A C 1
ATOM 678 O O . SER A 1 94 ? -15.717 -1.501 11.885 1.00 86.94 94 SER A O 1
ATOM 680 N N . GLY A 1 95 ? -14.884 -0.859 13.890 1.00 90.31 95 GLY A N 1
ATOM 681 C CA . GLY A 1 95 ? -14.575 -2.193 14.384 1.00 90.31 95 GLY A CA 1
ATOM 682 C C . GLY A 1 95 ? -13.321 -2.805 13.761 1.00 90.31 95 GLY A C 1
ATOM 683 O O . GLY A 1 95 ? -12.553 -2.146 13.056 1.00 90.31 95 GLY A O 1
ATOM 684 N N . LEU A 1 96 ? -13.131 -4.093 14.052 1.00 93.25 96 LEU A N 1
ATOM 685 C CA . LEU A 1 96 ? -12.016 -4.889 13.551 1.00 93.25 96 LEU A CA 1
ATOM 686 C C . LEU A 1 96 ? -12.263 -5.287 12.099 1.00 93.25 96 LEU A C 1
ATOM 688 O O . LEU A 1 96 ? -13.207 -6.019 11.808 1.00 93.25 96 LEU A O 1
ATOM 692 N N . GLN A 1 97 ? -11.391 -4.827 11.211 1.00 93.62 97 GLN A N 1
ATOM 693 C CA . GLN A 1 97 ? -11.462 -5.080 9.781 1.00 93.62 97 GLN A CA 1
ATOM 694 C C . GLN A 1 97 ? -10.119 -5.595 9.268 1.00 93.62 97 GLN A C 1
ATOM 696 O O . GLN A 1 97 ? -9.046 -5.213 9.739 1.00 93.62 97 GLN A O 1
ATOM 701 N N . ASP A 1 98 ? -10.180 -6.427 8.237 1.00 94.75 98 ASP A N 1
ATOM 702 C CA . ASP A 1 98 ? -9.004 -6.774 7.452 1.00 94.75 98 ASP A CA 1
ATOM 703 C C . ASP A 1 98 ? -8.835 -5.726 6.345 1.00 94.75 98 ASP A C 1
ATOM 705 O O . ASP A 1 98 ? -9.793 -5.395 5.643 1.00 94.75 98 ASP A O 1
ATOM 709 N N . LEU A 1 99 ? -7.620 -5.211 6.164 1.00 93.88 99 LEU A N 1
ATOM 710 C CA . LEU A 1 99 ? -7.280 -4.306 5.069 1.00 93.88 99 LEU A CA 1
ATOM 711 C C . LEU A 1 99 ? -6.368 -5.000 4.069 1.00 93.88 99 LEU A C 1
ATOM 713 O O . LEU A 1 99 ? -5.361 -5.601 4.433 1.00 93.88 99 LEU A O 1
ATOM 717 N N . CYS A 1 100 ? -6.680 -4.853 2.791 1.00 95.44 100 CYS A N 1
ATOM 718 C CA . CYS A 1 100 ? -5.881 -5.335 1.685 1.00 95.44 100 CYS A CA 1
ATOM 719 C C . CYS A 1 100 ? -5.373 -4.157 0.853 1.00 95.44 100 CYS A C 1
ATOM 721 O O . CYS A 1 100 ? -6.162 -3.409 0.281 1.00 95.44 100 CYS A O 1
ATOM 723 N N . LEU A 1 101 ? -4.054 -4.004 0.777 1.00 95.44 101 LEU A N 1
ATOM 724 C CA . LEU A 1 101 ? -3.408 -3.113 -0.176 1.00 95.44 101 LEU A CA 1
ATOM 725 C C . LEU A 1 101 ? -3.231 -3.857 -1.494 1.00 95.44 101 LEU A C 1
ATOM 727 O O . LEU A 1 101 ? -2.570 -4.894 -1.508 1.00 95.44 101 LEU A O 1
ATOM 731 N N . VAL A 1 102 ? -3.779 -3.331 -2.584 1.00 96.00 102 VAL A N 1
ATOM 732 C CA . VAL A 1 102 ? -3.614 -3.879 -3.936 1.00 96.00 102 VAL A CA 1
ATOM 733 C C . VAL A 1 102 ? -2.809 -2.900 -4.776 1.00 96.00 102 VAL A C 1
ATOM 735 O O . VAL A 1 102 ? -3.077 -1.699 -4.776 1.00 96.00 102 VAL A O 1
ATOM 738 N N . PHE A 1 103 ? -1.818 -3.420 -5.495 1.00 95.69 103 PHE A N 1
ATOM 739 C CA . PHE A 1 103 ? -0.904 -2.625 -6.306 1.00 95.69 103 PHE A CA 1
ATOM 740 C C . PHE A 1 103 ? -1.186 -2.854 -7.784 1.00 95.69 103 PHE A C 1
ATOM 742 O O . PHE A 1 103 ? -1.175 -3.990 -8.265 1.00 95.69 103 PHE A O 1
ATOM 749 N N . SER A 1 104 ? -1.435 -1.778 -8.525 1.00 94.81 104 SER A N 1
ATOM 750 C CA . SER A 1 104 ? -1.820 -1.876 -9.929 1.00 94.81 104 SER A CA 1
ATOM 751 C C . SER A 1 104 ? -1.109 -0.840 -10.797 1.00 94.81 104 SER A C 1
ATOM 753 O O . SER A 1 104 ? -0.843 0.291 -10.401 1.00 94.81 104 SER A O 1
ATOM 755 N N . ASN A 1 105 ? -0.768 -1.259 -12.009 1.00 95.06 105 ASN A N 1
ATOM 756 C CA . ASN A 1 105 ? -0.359 -0.397 -13.114 1.00 95.06 105 ASN A CA 1
ATOM 757 C C . ASN A 1 105 ? -0.566 -1.191 -14.407 1.00 95.06 105 ASN A C 1
ATOM 759 O O . ASN A 1 105 ? 0.087 -2.214 -14.593 1.00 95.06 105 ASN A O 1
ATOM 763 N N . ARG A 1 106 ? -1.517 -0.792 -15.257 1.00 89.19 106 ARG A N 1
ATOM 764 C CA . ARG A 1 106 ? -1.836 -1.531 -16.495 1.00 89.19 106 ARG A CA 1
ATOM 765 C C . ARG A 1 106 ? -0.816 -1.305 -17.612 1.00 89.19 106 ARG A C 1
ATOM 767 O O . ARG A 1 106 ? -0.813 -2.055 -18.577 1.00 89.19 106 ARG A O 1
ATOM 774 N N . GLU A 1 107 ? 0.028 -0.289 -17.478 1.00 89.06 107 GLU A N 1
ATOM 775 C CA . GLU A 1 107 ? 1.070 0.049 -18.450 1.00 89.06 107 GLU A CA 1
ATOM 776 C C . GLU A 1 107 ? 2.401 -0.653 -18.140 1.00 89.06 107 GLU A C 1
ATOM 778 O O . GLU A 1 107 ? 3.318 -0.650 -18.960 1.00 89.06 107 GLU A O 1
ATOM 783 N N . ALA A 1 108 ? 2.520 -1.263 -16.957 1.00 89.12 108 ALA A N 1
ATOM 784 C CA . ALA A 1 108 ? 3.695 -2.030 -16.578 1.00 89.12 108 ALA A CA 1
ATOM 785 C C . ALA A 1 108 ? 3.780 -3.339 -17.372 1.00 89.12 108 ALA A C 1
ATOM 787 O O . ALA A 1 108 ? 2.772 -3.989 -17.653 1.00 89.12 108 ALA A O 1
ATOM 788 N N . LYS A 1 109 ? 5.007 -3.759 -17.692 1.00 89.38 109 LYS A N 1
ATOM 789 C CA . LYS A 1 109 ? 5.245 -5.094 -18.261 1.00 89.38 109 LYS A CA 1
ATOM 790 C C . LYS A 1 109 ? 4.939 -6.166 -17.208 1.00 89.38 109 LYS A C 1
ATOM 792 O O . LYS A 1 109 ? 5.063 -5.900 -16.016 1.00 89.38 109 LYS A O 1
ATOM 797 N N . GLU A 1 110 ? 4.607 -7.377 -17.650 1.00 79.38 110 GLU A N 1
ATOM 798 C CA . GLU A 1 110 ? 4.106 -8.478 -16.805 1.00 79.38 110 GLU A CA 1
ATOM 799 C C . GLU A 1 110 ? 4.948 -8.738 -15.535 1.00 79.38 110 GLU A C 1
ATOM 801 O O . GLU A 1 110 ? 4.407 -8.832 -14.436 1.00 79.38 110 GLU A O 1
ATOM 806 N N . ASP A 1 111 ? 6.279 -8.730 -15.650 1.00 83.56 111 ASP A N 1
ATOM 807 C CA . ASP A 1 111 ? 7.201 -8.942 -14.523 1.00 83.56 111 ASP A CA 1
ATOM 808 C C . ASP A 1 111 ? 7.810 -7.658 -13.937 1.00 83.56 111 ASP A C 1
ATOM 810 O O . ASP A 1 111 ? 8.703 -7.713 -13.081 1.00 83.56 111 ASP A O 1
ATOM 814 N N . GLN A 1 112 ? 7.371 -6.486 -14.397 1.00 89.50 112 GLN A N 1
ATOM 815 C CA . GLN A 1 112 ? 7.983 -5.225 -14.007 1.00 89.50 112 GLN A CA 1
ATOM 816 C C . GLN A 1 112 ? 7.557 -4.824 -12.588 1.00 89.50 112 GLN A C 1
ATOM 818 O O . GLN A 1 112 ? 6.361 -4.760 -12.288 1.00 89.50 112 GLN A O 1
ATOM 823 N N . PRO A 1 113 ? 8.515 -4.538 -11.688 1.00 92.56 113 PRO A N 1
ATOM 824 C CA . PRO A 1 113 ? 8.180 -4.042 -10.365 1.00 92.56 113 PRO A CA 1
ATOM 825 C C . PRO A 1 113 ? 7.566 -2.642 -10.468 1.00 92.56 113 PRO A C 1
ATOM 827 O O . PRO A 1 113 ? 7.992 -1.811 -11.266 1.00 92.56 113 PRO A O 1
ATOM 830 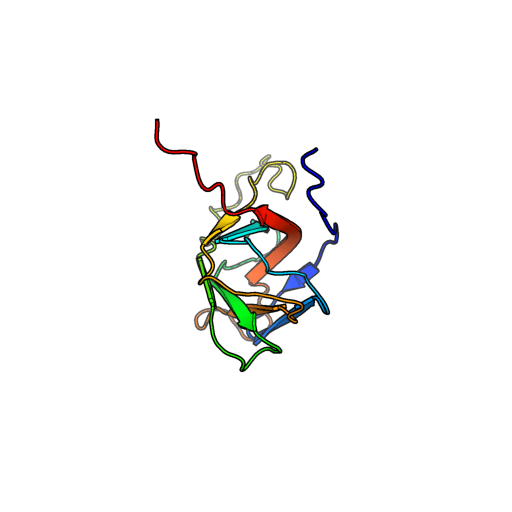N N . LEU A 1 114 ? 6.565 -2.367 -9.639 1.00 94.06 114 LEU A N 1
ATOM 831 C CA . LEU A 1 114 ? 5.865 -1.084 -9.628 1.00 94.06 114 LEU A CA 1
ATOM 832 C C . LEU A 1 114 ? 6.484 -0.122 -8.624 1.00 94.06 114 LEU A C 1
ATOM 834 O O . LEU A 1 114 ? 6.696 1.050 -8.926 1.00 94.06 114 LEU A O 1
ATOM 838 N N . MET A 1 115 ? 6.744 -0.608 -7.413 1.00 92.50 115 MET A N 1
ATOM 839 C CA . MET A 1 115 ? 7.153 0.199 -6.267 1.00 92.50 115 MET A CA 1
ATOM 840 C C . MET A 1 115 ? 7.691 -0.691 -5.148 1.00 92.50 115 MET A C 1
ATOM 842 O O . MET A 1 115 ? 7.467 -1.902 -5.144 1.00 92.50 115 MET A O 1
ATOM 846 N N . SER A 1 116 ? 8.367 -0.079 -4.177 1.00 90.81 116 SER A N 1
ATOM 847 C CA . SER A 1 116 ? 8.692 -0.729 -2.909 1.00 90.81 116 SER A CA 1
ATOM 848 C C . SER A 1 116 ? 7.845 -0.153 -1.784 1.00 90.81 116 SER A C 1
ATOM 850 O O . SER A 1 116 ? 7.644 1.060 -1.720 1.00 90.81 116 SER A O 1
ATOM 852 N N . VAL A 1 117 ? 7.397 -1.023 -0.881 1.00 90.44 117 VAL A N 1
ATOM 853 C CA . VAL A 1 117 ? 6.544 -0.709 0.273 1.00 90.44 117 VAL A CA 1
ATOM 854 C C . VAL A 1 117 ? 7.277 -1.096 1.556 1.00 90.44 117 VAL A C 1
ATOM 856 O O . VAL A 1 117 ? 7.929 -2.143 1.590 1.00 90.44 117 VAL A O 1
ATOM 859 N N . SER A 1 118 ? 7.207 -0.252 2.590 1.00 82.56 118 SER A N 1
ATOM 860 C CA . SER A 1 118 ? 7.928 -0.495 3.845 1.00 82.56 118 SER A CA 1
ATOM 861 C C . SER A 1 118 ? 7.195 -0.237 5.141 1.00 82.56 118 SER A C 1
ATOM 863 O O . SER A 1 118 ? 7.490 -0.920 6.111 1.00 82.56 118 SER A O 1
ATOM 865 N N . VAL A 1 119 ? 6.318 0.757 5.219 1.00 78.25 119 VAL A N 1
ATOM 866 C CA . VAL A 1 119 ? 5.621 1.059 6.471 1.00 78.25 119 VAL A CA 1
ATOM 867 C C . VAL A 1 119 ? 4.149 1.272 6.207 1.00 78.25 119 VAL A C 1
ATOM 869 O O . VAL A 1 119 ? 3.789 1.788 5.152 1.00 78.25 119 VAL A O 1
ATOM 872 N N . LEU A 1 120 ? 3.326 0.859 7.161 1.00 84.31 120 LEU A N 1
ATOM 873 C CA . LEU A 1 120 ? 1.909 1.168 7.228 1.00 84.31 120 LEU A CA 1
ATOM 874 C C . LEU A 1 120 ? 1.621 1.752 8.613 1.00 84.31 120 LEU A C 1
ATOM 876 O O . LEU A 1 120 ? 2.009 1.147 9.611 1.00 84.31 120 LEU A O 1
ATOM 880 N N . SER A 1 121 ? 0.973 2.916 8.642 1.00 87.75 121 SER A N 1
ATOM 881 C CA . SER A 1 121 ? 0.603 3.649 9.853 1.00 87.75 121 SER A CA 1
ATOM 882 C C . SER A 1 121 ? -0.847 4.119 9.748 1.00 87.75 121 SER A C 1
ATOM 884 O O . SER A 1 121 ? -1.180 4.880 8.840 1.00 87.75 121 SER A O 1
ATOM 886 N N . LEU A 1 122 ? -1.705 3.713 10.684 1.00 86.69 122 LEU A N 1
ATOM 887 C CA . LEU A 1 122 ? -3.073 4.234 10.777 1.00 86.69 122 LEU A CA 1
ATOM 888 C C . LEU A 1 122 ? -3.058 5.604 11.462 1.00 86.69 122 LEU A C 1
ATOM 890 O O . LEU A 1 122 ? -2.363 5.802 12.465 1.00 86.69 122 LEU A O 1
ATOM 894 N N . ARG A 1 123 ? -3.811 6.559 10.915 1.00 85.81 123 ARG A N 1
ATOM 895 C CA . ARG A 1 123 ? -3.976 7.894 11.489 1.00 85.81 123 ARG A CA 1
ATOM 896 C C . ARG A 1 123 ? -5.387 8.034 12.063 1.00 85.81 123 ARG A C 1
ATOM 898 O O . ARG A 1 123 ? -6.353 7.786 11.340 1.00 85.81 123 ARG A O 1
ATOM 905 N N . PRO A 1 124 ? -5.517 8.419 13.344 1.00 79.38 124 PRO A N 1
ATOM 906 C CA . PRO A 1 124 ? -6.820 8.678 13.930 1.00 79.38 124 PRO A CA 1
ATOM 907 C C . PRO A 1 124 ? -7.504 9.860 13.247 1.00 79.38 124 PRO A C 1
ATOM 909 O O . PRO A 1 124 ? -6.847 10.857 12.938 1.00 79.38 124 PRO A O 1
ATOM 912 N N . SER A 1 125 ? -8.823 9.784 13.118 1.00 70.75 125 SER A N 1
ATOM 913 C CA . SER A 1 125 ? -9.655 10.905 12.717 1.00 70.75 125 SER A CA 1
ATOM 914 C C . SER A 1 125 ? -9.631 11.964 13.805 1.00 70.75 125 SER A C 1
ATOM 916 O O . SER A 1 125 ? -10.275 11.830 14.850 1.00 70.75 125 SER A O 1
ATOM 918 N N . ILE A 1 126 ? -8.850 13.020 13.581 1.00 61.66 126 ILE A N 1
ATOM 919 C CA . ILE A 1 126 ? -8.802 14.164 14.485 1.00 61.66 126 ILE A CA 1
ATOM 920 C C . ILE A 1 126 ? -10.114 14.921 14.291 1.00 61.66 126 ILE A C 1
ATOM 922 O O . ILE A 1 126 ? -10.208 15.850 13.491 1.00 61.66 126 ILE A O 1
ATOM 926 N N . THR A 1 127 ? -11.149 14.536 15.036 1.00 50.38 127 THR A N 1
ATOM 927 C CA . THR A 1 127 ? -12.266 15.447 15.269 1.00 50.38 127 THR A CA 1
ATOM 928 C C . THR A 1 127 ? -11.687 16.608 16.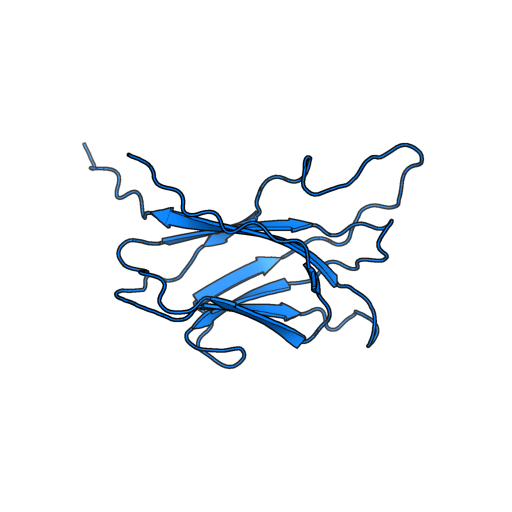068 1.00 50.38 127 THR A C 1
ATOM 930 O O . THR A 1 127 ? -11.515 16.506 17.281 1.00 50.38 127 THR A O 1
ATOM 933 N N . GLN A 1 128 ? -11.294 17.693 15.391 1.00 40.22 128 GLN A N 1
ATOM 934 C CA . GLN A 1 128 ? -11.013 18.948 16.077 1.00 40.22 128 GLN A CA 1
ATOM 935 C C . GLN A 1 128 ? -12.253 19.279 16.920 1.00 40.22 128 GLN A C 1
ATOM 937 O O . GLN A 1 128 ? -13.349 19.351 16.355 1.00 40.22 128 GLN A O 1
ATOM 942 N N . PRO A 1 129 ? -12.134 19.482 18.245 1.00 39.34 129 PRO A N 1
ATOM 943 C CA . PRO A 1 129 ? -13.210 20.119 18.977 1.00 39.34 129 PRO A CA 1
ATOM 944 C C . PRO A 1 129 ? -13.363 21.518 18.375 1.00 39.34 129 PRO A C 1
ATOM 946 O O . PRO A 1 129 ? -12.445 22.337 18.426 1.00 39.34 129 PRO A O 1
ATOM 949 N N . LYS A 1 130 ? -14.495 21.750 17.710 1.00 33.19 130 LYS A N 1
ATOM 950 C CA . LYS A 1 130 ? -14.887 23.076 17.236 1.00 33.19 130 LYS A CA 1
ATOM 951 C C . LYS A 1 130 ? -14.950 24.009 18.463 1.00 33.19 130 LYS A C 1
ATOM 953 O O . LYS A 1 130 ? -15.548 23.584 19.454 1.00 33.19 130 LYS A O 1
ATOM 958 N N . PRO A 1 131 ? -14.314 25.197 18.430 1.00 56.03 131 PRO A N 1
ATOM 959 C CA . PRO A 1 131 ? -14.356 26.148 19.540 1.00 56.03 131 PRO A CA 1
ATOM 960 C C . PRO A 1 131 ? -15.768 26.688 19.789 1.00 56.03 131 PRO A C 1
ATOM 962 O O . PRO A 1 131 ? -16.582 26.700 18.832 1.00 56.03 131 PRO A O 1
#

Secondary structure (DSSP, 8-state):
-----EEEEEEEEETT-EEEEEEEE-BTEEEEEEEEE--GGGT---EEEEEEESSTTS-EEEEEEEPPPPP--TT---SGGGSPPEEEE---B-SEEEEEEEEE-TTS-TT-EEEEEEEEEEEE-------

Radius of gyration: 15.52 Å; chains: 1; bounding box: 40×35×42 Å

Foldseek 3Di:
DPPWPKFFDKDFDDAFDKDKDFFDFLAQFFKKWWLKAAAVVLQAQWFKKFKAWPEPPHDTFKMDTHHGHDPDDPPDPDDSVPDGTDMITGHRDGGTIMIMIGTHDPPDDPPGTHIMTTIMTTDGNPPPPDD